Protein AF-A0A1C5L2D8-F1 (afdb_monomer_lite)

Foldseek 3Di:
DQQADACQVVLVVLVVLLVVLVVVPPPDDPVSVVVNVVSVVVSVVLVVCQVVVHRHDHAAAWAWDWDDDDPDDDTWTATPPPRDIDGDDPDQADPPPGHGHPDDDD

Secondary structure (DSSP, 8-state):
--SSEE-HHHHHHHHHHHHHHHHTTT---HHHHHHHHHHHHHHHHHHHHHHTT-SEE---EE-EEEEE-TTSS-EEEEETTT--EEE----SB-TTT--EE-SPP-

pLDDT: mean 83.62, std 10.65, range [46.41, 9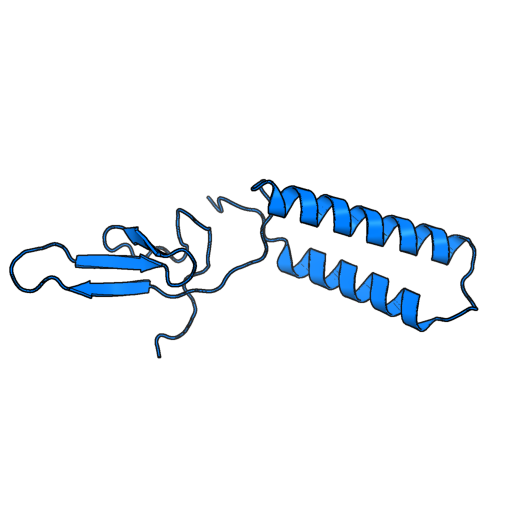4.88]

Structure (mmCIF, N/CA/C/O backbone):
data_AF-A0A1C5L2D8-F1
#
_entry.id   AF-A0A1C5L2D8-F1
#
loop_
_atom_site.group_PDB
_atom_site.id
_atom_site.type_symbol
_atom_site.label_atom_id
_atom_site.label_alt_id
_atom_site.label_comp_id
_atom_site.label_asym_id
_atom_site.label_entity_id
_atom_site.label_seq_id
_atom_site.pdbx_PDB_ins_code
_atom_site.Cartn_x
_atom_site.Cartn_y
_atom_site.Cartn_z
_atom_site.occupancy
_atom_site.B_iso_or_equiv
_atom_site.auth_seq_id
_atom_site.auth_comp_id
_atom_site.auth_asym_id
_atom_site.auth_atom_id
_atom_site.pdbx_PDB_model_num
ATOM 1 N N . MET A 1 1 ? -18.678 0.268 -0.509 1.00 46.41 1 MET A N 1
ATOM 2 C CA . MET A 1 1 ? -17.768 0.665 -1.601 1.00 46.41 1 MET A CA 1
ATOM 3 C C . MET A 1 1 ? -16.368 0.576 -1.019 1.00 46.41 1 MET A C 1
ATOM 5 O O . MET A 1 1 ? -16.155 1.197 0.015 1.00 46.41 1 MET A O 1
ATOM 9 N N . GLU A 1 2 ? -15.473 -0.253 -1.564 1.00 55.69 2 GLU A N 1
ATOM 10 C CA . GLU A 1 2 ? -14.057 -0.193 -1.167 1.00 55.69 2 GLU A CA 1
ATOM 11 C C . GLU A 1 2 ? -13.554 1.195 -1.576 1.00 55.69 2 GLU A C 1
ATOM 13 O O . GLU A 1 2 ? -13.517 1.517 -2.759 1.00 55.69 2 GLU A O 1
ATOM 18 N N . LYS A 1 3 ? -13.289 2.064 -0.595 1.00 69.50 3 LYS A N 1
ATOM 19 C CA . LYS A 1 3 ? -12.883 3.462 -0.825 1.00 69.50 3 LYS A CA 1
ATOM 20 C C . LYS A 1 3 ? -11.532 3.561 -1.551 1.00 69.50 3 LYS A C 1
ATOM 22 O O . LYS A 1 3 ? -11.217 4.610 -2.097 1.00 69.50 3 LYS A O 1
ATOM 27 N N . TYR A 1 4 ? -10.754 2.477 -1.551 1.00 78.75 4 TYR A N 1
ATOM 28 C CA . TYR A 1 4 ? -9.400 2.407 -2.088 1.00 78.75 4 TYR A CA 1
ATOM 29 C C . TYR A 1 4 ? -9.175 1.092 -2.842 1.00 78.75 4 TYR A C 1
ATOM 31 O O . TYR A 1 4 ? -9.763 0.065 -2.506 1.00 78.75 4 TYR A O 1
ATOM 39 N N . ILE A 1 5 ? -8.269 1.116 -3.818 1.00 85.94 5 ILE A N 1
ATOM 40 C CA . ILE A 1 5 ? -7.801 -0.046 -4.571 1.00 85.94 5 ILE A CA 1
ATOM 41 C C . ILE A 1 5 ? -6.595 -0.654 -3.845 1.00 85.94 5 ILE A C 1
ATOM 43 O O . ILE A 1 5 ? -5.564 -0.005 -3.651 1.00 85.94 5 ILE A O 1
ATOM 47 N N . ASN A 1 6 ? -6.705 -1.930 -3.473 1.00 86.88 6 ASN A N 1
ATOM 48 C CA . ASN A 1 6 ? -5.624 -2.687 -2.845 1.00 86.88 6 ASN A CA 1
ATOM 49 C C . ASN A 1 6 ? -4.446 -2.907 -3.816 1.00 86.88 6 ASN A C 1
ATOM 51 O O . ASN A 1 6 ? -4.541 -3.678 -4.773 1.00 86.88 6 ASN A O 1
ATOM 55 N N . ALA A 1 7 ? -3.305 -2.287 -3.513 1.00 90.69 7 ALA A N 1
ATOM 56 C CA . ALA A 1 7 ? -2.068 -2.387 -4.283 1.00 90.69 7 ALA A CA 1
ATOM 57 C C . ALA A 1 7 ? -1.027 -3.362 -3.692 1.00 90.69 7 ALA A C 1
ATOM 59 O O . ALA A 1 7 ? 0.022 -3.564 -4.306 1.00 90.69 7 ALA A O 1
ATOM 60 N N . THR A 1 8 ? -1.278 -3.998 -2.538 1.00 88.75 8 THR A N 1
ATOM 61 C CA . THR A 1 8 ? -0.280 -4.825 -1.822 1.00 88.75 8 THR A CA 1
ATOM 62 C C . THR A 1 8 ? 0.313 -5.912 -2.710 1.00 88.75 8 THR A C 1
ATOM 64 O O . THR A 1 8 ? 1.534 -6.043 -2.818 1.00 88.75 8 THR A O 1
ATOM 67 N N . ARG A 1 9 ? -0.545 -6.681 -3.391 1.00 89.75 9 ARG A N 1
ATOM 68 C CA . ARG A 1 9 ? -0.089 -7.784 -4.246 1.00 89.75 9 ARG A CA 1
ATOM 69 C C . ARG A 1 9 ? 0.687 -7.278 -5.462 1.00 89.75 9 ARG A C 1
ATOM 71 O O . ARG A 1 9 ? 1.687 -7.888 -5.828 1.00 89.75 9 ARG A O 1
ATOM 78 N N . LEU A 1 10 ? 0.244 -6.180 -6.074 1.00 91.38 10 LEU A N 1
ATOM 79 C CA . LEU A 1 10 ? 0.907 -5.592 -7.239 1.00 91.38 10 LEU A CA 1
ATOM 80 C C . LEU A 1 10 ? 2.318 -5.107 -6.885 1.00 91.38 10 LEU A C 1
ATOM 82 O O . LEU A 1 10 ? 3.271 -5.439 -7.587 1.00 91.38 10 LEU A O 1
ATOM 86 N N . ILE A 1 11 ? 2.460 -4.399 -5.764 1.00 92.25 11 ILE A N 1
ATOM 87 C CA . ILE A 1 11 ? 3.756 -3.934 -5.255 1.00 92.25 11 ILE A CA 1
ATOM 88 C C . ILE A 1 11 ? 4.686 -5.122 -4.994 1.00 92.25 11 ILE A C 1
ATOM 90 O O . ILE A 1 11 ? 5.815 -5.122 -5.474 1.00 92.25 11 ILE A O 1
ATOM 94 N N . GLY A 1 12 ? 4.199 -6.180 -4.333 1.00 91.50 12 GLY A N 1
ATOM 95 C CA . GLY A 1 12 ? 5.000 -7.385 -4.092 1.00 91.50 12 GLY A CA 1
ATOM 96 C C . GLY A 1 12 ? 5.452 -8.094 -5.378 1.00 91.50 12 GLY A C 1
ATOM 97 O O . GLY A 1 12 ? 6.569 -8.617 -5.446 1.00 91.50 12 GLY A O 1
ATOM 98 N N . VAL A 1 13 ? 4.621 -8.088 -6.427 1.00 93.06 13 VAL A N 1
ATOM 99 C CA . VAL A 1 13 ? 4.995 -8.607 -7.755 1.00 93.06 13 VAL A CA 1
ATOM 100 C C . VAL A 1 13 ? 6.091 -7.751 -8.395 1.00 93.06 13 VAL A C 1
ATOM 102 O O . VAL A 1 13 ? 7.050 -8.319 -8.924 1.00 93.06 13 VAL A O 1
ATOM 105 N N . LEU A 1 14 ? 5.983 -6.420 -8.319 1.00 92.81 14 LEU A N 1
ATOM 106 C CA . LEU A 1 14 ? 7.000 -5.491 -8.824 1.00 92.81 14 LEU A CA 1
ATOM 107 C C . LEU A 1 14 ? 8.331 -5.661 -8.080 1.00 92.81 14 LEU A C 1
ATOM 109 O O . LEU A 1 14 ? 9.367 -5.815 -8.723 1.00 92.81 14 LEU A O 1
ATOM 113 N N . ASP A 1 15 ? 8.304 -5.739 -6.748 1.00 92.25 15 ASP A N 1
ATOM 114 C CA . ASP A 1 15 ? 9.492 -5.981 -5.919 1.00 92.25 15 ASP A CA 1
ATOM 115 C C . ASP A 1 15 ? 10.183 -7.293 -6.286 1.00 92.25 15 ASP A C 1
ATOM 117 O O . ASP A 1 15 ? 11.396 -7.338 -6.502 1.00 92.25 15 ASP A O 1
ATOM 121 N N . SER A 1 16 ? 9.397 -8.359 -6.438 1.00 91.00 16 SER A N 1
ATOM 122 C CA . SER A 1 16 ? 9.911 -9.666 -6.844 1.00 91.00 16 SER A CA 1
ATOM 123 C C . SER A 1 16 ? 10.521 -9.631 -8.248 1.00 91.00 16 SER A C 1
ATOM 125 O O . SER A 1 16 ? 11.533 -10.285 -8.499 1.00 91.00 16 SER A O 1
ATOM 127 N N . ALA A 1 17 ? 9.915 -8.893 -9.182 1.00 88.06 17 ALA A N 1
ATOM 128 C CA . ALA A 1 17 ? 10.435 -8.744 -10.537 1.00 88.06 17 ALA A CA 1
ATOM 129 C C . ALA A 1 17 ? 11.769 -7.989 -10.555 1.00 88.06 17 ALA A C 1
ATOM 131 O O . ALA A 1 17 ? 12.725 -8.478 -11.155 1.00 88.06 17 ALA A O 1
ATOM 132 N N . ILE A 1 18 ? 11.860 -6.867 -9.839 1.00 88.44 18 ILE A N 1
ATOM 133 C CA . ILE A 1 18 ? 13.084 -6.064 -9.723 1.00 88.44 18 ILE A CA 1
ATOM 134 C C . ILE A 1 18 ? 14.203 -6.884 -9.061 1.00 88.44 18 ILE A C 1
ATOM 136 O O . ILE A 1 18 ? 15.323 -6.941 -9.573 1.00 88.44 18 ILE A O 1
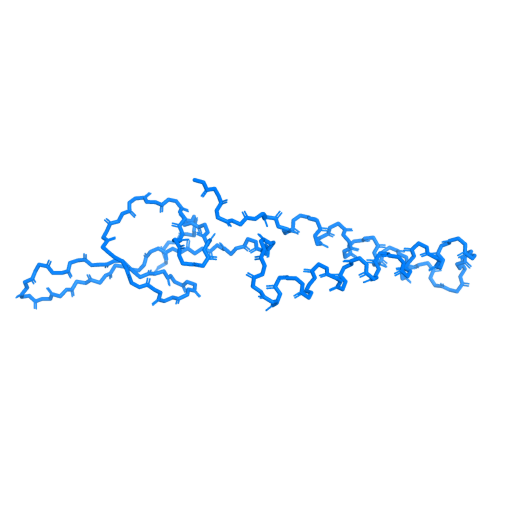ATOM 140 N N . ALA A 1 19 ? 13.903 -7.598 -7.969 1.00 87.31 19 ALA A N 1
ATOM 141 C CA . ALA A 1 19 ? 14.879 -8.433 -7.268 1.00 87.31 19 ALA A CA 1
ATOM 142 C C . ALA A 1 19 ? 15.447 -9.555 -8.157 1.00 87.31 19 ALA A C 1
ATOM 144 O O . ALA A 1 19 ? 16.659 -9.784 -8.168 1.00 87.31 19 ALA A O 1
ATOM 145 N N . ARG A 1 20 ? 14.598 -10.223 -8.955 1.00 82.00 20 ARG A N 1
ATOM 146 C CA . ARG A 1 20 ? 15.048 -11.238 -9.927 1.00 82.00 20 ARG A CA 1
ATOM 147 C C . ARG A 1 20 ? 16.013 -10.654 -10.953 1.00 82.00 20 ARG A C 1
ATOM 149 O O . ARG A 1 20 ? 17.003 -11.300 -11.293 1.00 82.00 20 ARG A O 1
ATOM 156 N N . THR A 1 21 ? 15.750 -9.440 -11.428 1.00 75.56 21 THR A N 1
ATOM 157 C CA . THR A 1 21 ? 16.627 -8.774 -12.392 1.00 75.56 21 THR A CA 1
ATOM 158 C C . THR A 1 21 ? 17.954 -8.368 -11.753 1.00 75.56 21 THR A C 1
ATOM 160 O O . THR A 1 21 ? 19.001 -8.532 -12.378 1.00 75.56 21 THR A O 1
ATOM 163 N N . MET A 1 22 ? 17.963 -7.919 -10.491 1.00 71.31 22 MET A N 1
ATOM 164 C CA . MET A 1 22 ? 19.207 -7.640 -9.755 1.00 71.31 22 MET A CA 1
ATOM 165 C C . MET A 1 22 ? 20.078 -8.890 -9.554 1.00 71.31 22 MET A C 1
ATOM 167 O O . MET A 1 22 ? 21.300 -8.807 -9.671 1.00 71.31 22 MET A O 1
ATOM 171 N N . ALA A 1 23 ? 19.471 -10.062 -9.339 1.00 73.12 23 ALA A N 1
ATOM 172 C CA . ALA A 1 23 ? 20.198 -11.319 -9.144 1.00 73.12 23 ALA A CA 1
ATOM 173 C C . ALA A 1 23 ? 20.988 -11.801 -10.383 1.00 73.12 23 ALA A C 1
ATOM 175 O O . ALA A 1 23 ? 21.908 -12.604 -10.241 1.00 73.12 23 ALA A O 1
ATOM 176 N N . ARG A 1 24 ? 20.678 -11.311 -11.596 1.00 65.75 24 ARG A N 1
ATOM 177 C CA . ARG A 1 24 ? 21.381 -11.688 -12.843 1.00 65.75 24 ARG A CA 1
ATOM 178 C C . ARG A 1 24 ? 22.783 -11.073 -13.006 1.00 65.75 24 ARG A C 1
ATOM 180 O O . ARG A 1 24 ? 23.508 -11.469 -13.918 1.00 65.75 24 ARG A O 1
ATOM 187 N N . GLY A 1 25 ? 23.196 -10.144 -12.139 1.00 67.19 25 GLY A N 1
ATOM 188 C CA . GLY A 1 25 ? 24.535 -9.538 -12.188 1.00 67.19 25 GLY A CA 1
ATOM 189 C C . GLY A 1 25 ? 24.835 -8.817 -13.515 1.00 67.19 25 GLY A C 1
ATOM 190 O O . GLY A 1 25 ? 23.942 -8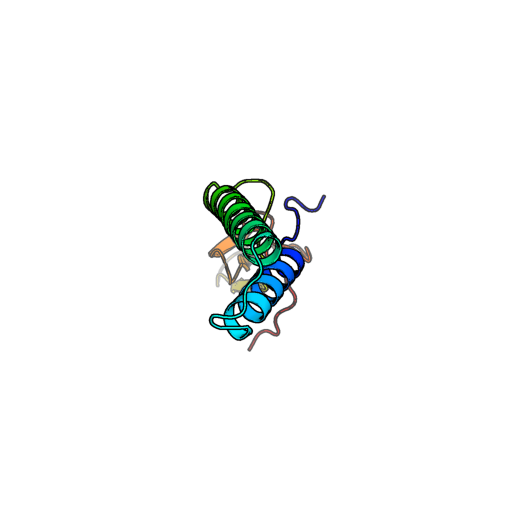.223 -14.115 1.00 67.19 25 GLY A O 1
ATOM 191 N N . ASN A 1 26 ? 26.089 -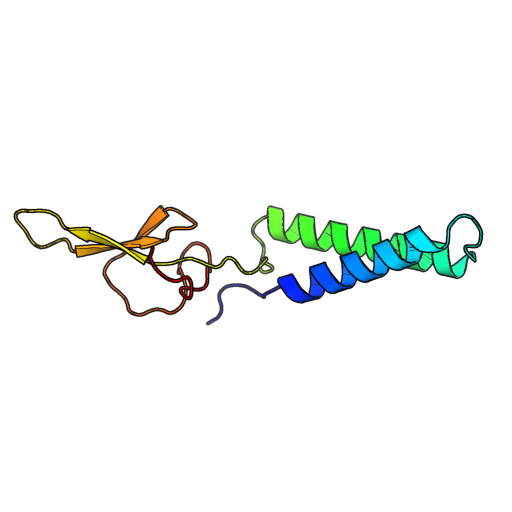8.870 -13.985 1.00 67.44 26 ASN A N 1
ATOM 192 C CA . ASN A 1 26 ? 26.562 -8.154 -15.189 1.00 67.44 26 ASN A CA 1
ATOM 193 C C . ASN A 1 26 ? 26.122 -8.778 -16.532 1.00 67.44 26 ASN A C 1
ATOM 195 O O . ASN A 1 26 ? 26.432 -8.225 -17.584 1.00 67.44 26 ASN A O 1
ATOM 199 N N . ALA A 1 27 ? 25.417 -9.912 -16.528 1.00 66.94 27 ALA A N 1
ATOM 200 C CA . ALA A 1 27 ? 24.988 -10.618 -17.740 1.00 66.94 27 ALA A CA 1
ATOM 201 C C . ALA A 1 27 ? 23.580 -10.194 -18.211 1.00 66.94 27 ALA A C 1
ATOM 203 O O . ALA A 1 27 ? 22.783 -11.035 -18.626 1.00 66.94 27 ALA A O 1
ATOM 204 N N . LYS A 1 28 ? 23.243 -8.902 -18.107 1.00 74.62 28 LYS A N 1
ATOM 205 C CA . LYS A 1 28 ? 21.946 -8.375 -18.562 1.00 74.62 28 LYS A CA 1
ATOM 206 C C . LYS A 1 28 ? 21.998 -8.071 -20.057 1.00 74.62 28 LYS A C 1
ATOM 208 O O . LYS A 1 28 ? 22.908 -7.384 -20.520 1.00 74.62 28 LYS A O 1
ATOM 213 N N . SER A 1 29 ? 21.013 -8.556 -20.807 1.00 83.06 29 SER A N 1
ATOM 214 C CA . SER A 1 29 ? 20.787 -8.066 -22.166 1.00 83.06 29 SER A CA 1
ATOM 215 C C . SER A 1 29 ? 20.291 -6.614 -22.133 1.00 83.06 29 SER A C 1
ATOM 217 O O . SER A 1 29 ? 19.848 -6.117 -21.095 1.00 83.06 29 SER A O 1
ATOM 219 N N . ILE A 1 30 ? 20.343 -5.925 -23.278 1.00 84.56 30 ILE A N 1
ATOM 220 C CA . ILE A 1 30 ? 19.731 -4.595 -23.406 1.00 84.56 30 ILE A CA 1
ATOM 221 C C . ILE A 1 30 ? 18.245 -4.686 -23.039 1.00 84.56 30 ILE A C 1
ATOM 223 O O . ILE A 1 30 ? 17.787 -3.909 -22.213 1.00 84.56 30 ILE A O 1
ATOM 227 N N . ASP A 1 31 ? 17.520 -5.671 -23.566 1.00 84.62 31 ASP A N 1
ATOM 228 C CA . ASP A 1 31 ? 16.101 -5.890 -23.259 1.00 84.62 31 ASP A CA 1
ATOM 229 C C . ASP A 1 31 ? 15.842 -6.026 -21.745 1.00 84.62 31 ASP A C 1
ATOM 231 O O . ASP A 1 31 ? 14.999 -5.320 -21.192 1.00 84.62 31 ASP A O 1
ATOM 235 N N . ASP A 1 32 ? 16.666 -6.812 -21.039 1.00 83.25 32 ASP A N 1
ATOM 236 C CA . ASP A 1 32 ? 16.572 -6.954 -19.579 1.00 83.25 32 ASP A CA 1
ATOM 237 C C . ASP A 1 32 ? 16.730 -5.610 -18.850 1.00 83.25 32 ASP A C 1
ATOM 239 O O . ASP A 1 32 ? 16.037 -5.358 -17.864 1.00 83.25 32 ASP A O 1
ATOM 243 N N . MET A 1 33 ? 17.633 -4.737 -19.315 1.00 84.50 33 MET A N 1
ATOM 244 C CA . MET A 1 33 ? 17.816 -3.405 -18.729 1.00 84.50 33 MET A CA 1
ATOM 245 C C . MET A 1 33 ? 16.591 -2.511 -18.937 1.00 84.50 33 MET A C 1
ATOM 247 O O . MET A 1 33 ? 16.195 -1.794 -18.017 1.00 84.50 33 MET A O 1
ATOM 251 N N . TRP A 1 34 ? 15.987 -2.541 -20.127 1.00 87.00 34 TRP A N 1
ATOM 252 C CA . TRP A 1 34 ? 14.780 -1.764 -20.419 1.00 87.00 34 TRP A CA 1
ATOM 253 C C . TRP A 1 34 ? 13.599 -2.238 -19.571 1.00 87.00 34 TRP A C 1
ATOM 255 O O . TRP A 1 34 ? 12.901 -1.410 -18.983 1.00 87.00 34 TRP A O 1
ATOM 265 N N . CYS A 1 35 ? 13.416 -3.554 -19.438 1.00 88.00 35 CYS A N 1
ATOM 266 C CA . CYS A 1 35 ? 12.407 -4.117 -18.547 1.00 88.00 35 CYS A CA 1
ATOM 267 C C . CYS A 1 35 ? 12.642 -3.716 -17.083 1.00 88.00 35 CYS A C 1
ATOM 269 O O . CYS A 1 35 ? 11.691 -3.332 -16.406 1.00 88.00 35 CYS A O 1
ATOM 271 N N . ASP A 1 36 ? 13.887 -3.754 -16.596 1.00 87.44 36 ASP A N 1
ATOM 272 C CA . ASP A 1 36 ? 14.243 -3.332 -15.232 1.00 87.44 36 ASP A CA 1
ATOM 273 C C . ASP A 1 36 ? 13.856 -1.868 -14.977 1.00 87.44 36 ASP A C 1
ATOM 275 O O . ASP A 1 36 ? 13.127 -1.566 -14.032 1.00 87.44 36 ASP A O 1
ATOM 279 N N . MET A 1 37 ? 14.264 -0.960 -15.873 1.00 89.69 37 MET A N 1
ATOM 280 C CA . MET A 1 37 ? 13.923 0.463 -15.776 1.00 89.69 37 MET A CA 1
ATOM 281 C C . MET A 1 37 ? 12.410 0.697 -15.812 1.00 89.69 37 MET A C 1
ATOM 283 O O . MET A 1 37 ? 11.900 1.496 -15.027 1.00 89.69 37 MET A O 1
ATOM 287 N N . ALA A 1 38 ? 11.681 -0.002 -16.687 1.00 91.94 38 ALA A N 1
ATOM 288 C CA . ALA A 1 38 ? 10.230 0.126 -16.785 1.00 91.94 38 ALA A CA 1
ATOM 289 C C . ALA A 1 38 ? 9.527 -0.327 -15.495 1.00 91.94 38 ALA A C 1
ATOM 291 O O . ALA A 1 38 ? 8.629 0.362 -15.009 1.00 91.94 38 ALA A O 1
ATOM 292 N N . MET A 1 39 ? 9.960 -1.444 -14.903 1.00 92.12 39 MET A N 1
ATOM 293 C CA . MET A 1 39 ? 9.403 -1.956 -13.644 1.00 92.12 39 MET A CA 1
ATOM 294 C C . MET A 1 39 ? 9.708 -1.019 -12.472 1.00 92.12 39 MET A C 1
ATOM 296 O O . MET A 1 39 ? 8.812 -0.711 -11.687 1.00 92.12 39 MET A O 1
ATOM 300 N N . GLN A 1 40 ? 10.942 -0.512 -12.382 1.00 92.50 40 GLN A N 1
ATOM 301 C CA . GLN A 1 40 ? 11.330 0.469 -11.365 1.00 92.50 40 GLN A CA 1
ATOM 302 C C . GLN A 1 40 ? 10.536 1.771 -11.504 1.00 92.50 40 GLN A C 1
ATOM 304 O O . GLN A 1 40 ? 10.045 2.303 -10.509 1.00 92.50 40 GLN A O 1
ATOM 309 N N . TYR A 1 41 ? 10.355 2.267 -12.732 1.00 94.81 41 TYR A N 1
ATOM 310 C CA . TYR A 1 41 ? 9.582 3.482 -12.967 1.00 94.81 41 TYR A CA 1
ATOM 311 C C . TYR A 1 41 ? 8.098 3.299 -12.643 1.00 94.81 41 TYR A C 1
ATOM 313 O O . TYR A 1 41 ? 7.502 4.153 -11.993 1.00 94.81 41 TYR A O 1
ATOM 321 N N . THR A 1 42 ? 7.526 2.154 -13.021 1.00 94.12 42 THR A N 1
ATOM 322 C CA . THR A 1 42 ? 6.140 1.796 -12.691 1.00 94.12 42 THR A CA 1
ATOM 323 C C . THR A 1 42 ? 5.935 1.731 -11.180 1.00 94.12 42 THR A C 1
ATOM 325 O O . THR A 1 42 ? 4.976 2.305 -10.667 1.00 94.12 42 THR A O 1
ATOM 328 N N . LYS A 1 43 ? 6.855 1.082 -10.450 1.00 94.19 43 LYS A N 1
ATOM 329 C CA . LYS A 1 43 ? 6.813 1.039 -8.984 1.00 94.19 43 LYS A CA 1
ATOM 330 C C . LYS A 1 43 ? 6.853 2.448 -8.390 1.00 94.19 43 LYS A C 1
ATOM 332 O O . LYS A 1 43 ? 6.041 2.748 -7.522 1.00 94.19 43 LYS A O 1
ATOM 337 N N . ARG A 1 44 ? 7.747 3.310 -8.885 1.00 94.88 44 ARG A N 1
ATOM 338 C CA . ARG A 1 44 ? 7.865 4.697 -8.419 1.00 94.88 44 ARG A CA 1
ATOM 339 C C . ARG A 1 44 ? 6.555 5.472 -8.578 1.00 94.88 44 ARG A C 1
ATOM 341 O O . ARG A 1 44 ? 6.100 6.043 -7.598 1.00 94.88 44 ARG A O 1
ATOM 348 N N . ILE A 1 45 ? 5.935 5.444 -9.761 1.00 94.75 45 ILE A N 1
ATOM 349 C CA . ILE A 1 45 ? 4.651 6.131 -10.003 1.00 94.75 45 ILE A CA 1
ATOM 350 C C . ILE A 1 45 ? 3.582 5.630 -9.027 1.00 94.75 45 ILE A C 1
ATOM 352 O O . ILE A 1 45 ? 2.875 6.424 -8.416 1.00 94.75 45 ILE A O 1
ATOM 356 N N . LEU A 1 46 ? 3.482 4.311 -8.840 1.00 93.12 46 LEU A N 1
ATOM 357 C CA . LEU A 1 46 ? 2.505 3.734 -7.920 1.00 93.12 46 LEU A CA 1
ATOM 358 C C . LEU A 1 46 ? 2.736 4.193 -6.469 1.00 93.12 46 LEU A C 1
ATOM 360 O O . LEU A 1 46 ? 1.782 4.494 -5.759 1.00 93.12 46 LEU A O 1
ATOM 364 N N . GLU A 1 47 ? 3.989 4.252 -6.016 1.00 92.38 47 GLU A N 1
ATOM 365 C CA . GLU A 1 47 ? 4.326 4.720 -4.666 1.00 92.38 47 GLU A CA 1
ATOM 366 C C . GLU A 1 47 ? 4.101 6.228 -4.483 1.00 92.38 47 GLU A C 1
ATOM 368 O O . GLU A 1 47 ? 3.679 6.647 -3.402 1.00 92.38 47 GLU A O 1
ATOM 373 N N . GLU A 1 48 ? 4.325 7.029 -5.526 1.00 93.75 48 GLU A N 1
ATOM 374 C CA . GLU A 1 48 ? 4.009 8.461 -5.555 1.00 93.75 48 GLU A CA 1
ATOM 375 C C . GLU A 1 48 ? 2.494 8.694 -5.439 1.00 93.75 48 GLU A C 1
ATOM 377 O O . GLU A 1 48 ? 2.070 9.465 -4.580 1.00 93.75 48 GLU A O 1
ATOM 382 N N . GLU A 1 49 ? 1.674 7.961 -6.199 1.00 91.88 49 GLU A N 1
ATOM 383 C CA . GLU A 1 49 ? 0.204 8.025 -6.120 1.00 91.88 49 GLU A CA 1
ATOM 384 C C . GLU A 1 49 ? -0.328 7.626 -4.734 1.00 91.88 49 GLU A C 1
ATOM 386 O O . GLU A 1 49 ? -1.199 8.297 -4.173 1.00 91.88 49 GLU A O 1
ATOM 391 N N . ILE A 1 50 ? 0.230 6.564 -4.137 1.00 89.75 50 ILE A N 1
ATOM 392 C CA . ILE A 1 50 ? -0.113 6.147 -2.767 1.00 89.75 50 ILE A CA 1
ATOM 393 C C . ILE A 1 50 ? 0.235 7.259 -1.768 1.00 89.75 50 ILE A C 1
ATOM 395 O O . ILE A 1 50 ? -0.560 7.572 -0.881 1.00 89.75 50 ILE A O 1
ATOM 399 N N . SER A 1 51 ? 1.415 7.867 -1.910 1.00 88.06 51 SER A N 1
ATOM 400 C CA . SER A 1 51 ? 1.904 8.912 -1.000 1.00 88.06 51 SER A CA 1
ATOM 401 C C . SER A 1 51 ? 1.130 10.224 -1.140 1.00 88.06 51 SER A C 1
ATOM 403 O O . SER A 1 51 ? 0.944 10.934 -0.155 1.00 88.06 51 SER A O 1
ATOM 405 N N . ALA A 1 52 ? 0.631 10.525 -2.341 1.00 88.81 52 ALA A N 1
ATOM 406 C CA . ALA A 1 52 ? -0.249 11.660 -2.608 1.00 88.81 52 ALA A CA 1
ATOM 407 C C . ALA A 1 52 ? -1.675 11.465 -2.055 1.00 88.81 52 ALA A C 1
ATOM 409 O O . ALA A 1 52 ? -2.499 12.375 -2.138 1.00 88.81 52 ALA A O 1
ATOM 410 N N . GLY A 1 53 ? -1.976 10.295 -1.478 1.00 84.12 53 GLY A N 1
ATOM 411 C CA . GLY A 1 53 ? -3.296 9.979 -0.945 1.00 84.12 53 GLY A CA 1
ATOM 412 C C . GLY A 1 53 ? -4.324 9.646 -2.026 1.00 84.12 53 GLY A C 1
ATOM 413 O O . GLY A 1 53 ? -5.519 9.798 -1.768 1.00 84.12 53 GLY A O 1
ATOM 414 N N . GLY A 1 54 ? -3.870 9.201 -3.203 1.00 84.56 54 GLY A N 1
ATOM 415 C CA . GLY A 1 54 ? -4.722 8.763 -4.305 1.00 84.56 54 GLY A CA 1
ATOM 416 C C . GLY A 1 54 ? -5.530 7.496 -3.996 1.00 84.56 54 GLY A C 1
ATOM 417 O O . GLY A 1 54 ? -5.660 7.046 -2.853 1.00 84.56 54 GLY A O 1
ATOM 418 N N . GLU A 1 55 ? -6.097 6.900 -5.044 1.00 87.81 55 GLU A N 1
ATOM 419 C CA . GLU A 1 55 ? -7.023 5.767 -4.915 1.00 87.81 55 GLU A CA 1
ATOM 420 C C . GLU A 1 55 ? -6.328 4.451 -4.539 1.00 87.81 55 GLU A C 1
ATOM 422 O O . GLU A 1 55 ? -6.964 3.556 -3.985 1.00 87.81 55 GLU A O 1
ATOM 427 N N . PHE A 1 56 ? -5.027 4.313 -4.804 1.00 87.69 56 PHE A N 1
ATOM 428 C CA . PHE A 1 56 ? -4.261 3.111 -4.478 1.00 87.69 56 PHE A CA 1
ATOM 429 C C . PHE A 1 56 ? -3.733 3.160 -3.049 1.00 87.69 56 PHE A C 1
ATOM 431 O O . PHE A 1 56 ? -3.177 4.171 -2.622 1.00 87.69 56 PHE A O 1
ATOM 438 N N . ARG A 1 57 ? -3.830 2.042 -2.318 1.00 85.31 57 ARG A N 1
ATOM 439 C CA . ARG A 1 57 ? -3.201 1.880 -0.997 1.00 85.31 57 ARG A CA 1
ATOM 440 C C . ARG A 1 57 ? -2.682 0.465 -0.785 1.00 85.31 57 ARG A C 1
ATOM 442 O O . ARG A 1 57 ? -3.237 -0.508 -1.296 1.00 85.31 57 ARG A O 1
ATOM 449 N N . ARG A 1 58 ? -1.616 0.338 0.010 1.00 87.38 58 ARG A N 1
ATOM 450 C CA . ARG A 1 58 ? -1.276 -0.948 0.636 1.00 87.38 58 ARG A CA 1
ATOM 451 C C . ARG A 1 58 ? -2.377 -1.287 1.644 1.00 87.38 58 ARG A C 1
ATOM 453 O O . ARG A 1 58 ? -2.861 -0.395 2.336 1.00 87.38 58 ARG A O 1
ATOM 460 N N . VAL A 1 59 ? -2.762 -2.558 1.718 1.00 87.75 59 VAL A N 1
ATOM 461 C CA . VAL A 1 59 ? -3.629 -3.064 2.790 1.00 87.75 59 VAL A CA 1
ATOM 462 C C . VAL A 1 59 ? -2.945 -2.805 4.117 1.00 87.75 59 VAL A C 1
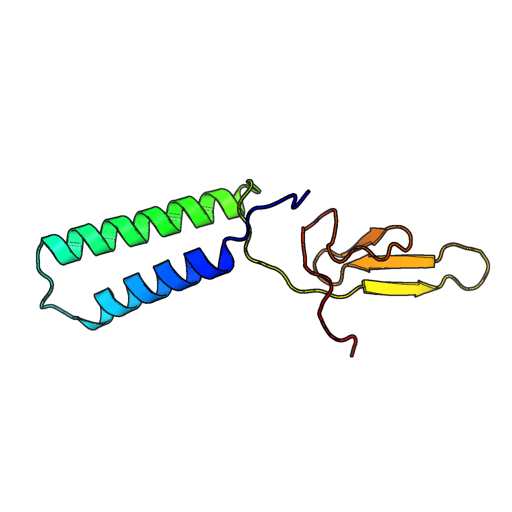ATOM 464 O O . VAL A 1 59 ? -1.791 -3.186 4.312 1.00 87.75 59 VAL A O 1
ATOM 467 N N . VAL A 1 60 ? -3.687 -2.163 5.004 1.00 87.62 60 VAL A N 1
ATOM 468 C CA . VAL A 1 60 ? -3.345 -2.013 6.410 1.00 87.62 60 VAL A CA 1
ATOM 469 C C . VAL A 1 60 ? -4.312 -2.907 7.167 1.00 87.62 60 VAL A C 1
ATOM 471 O O . VAL A 1 60 ? -5.515 -2.823 6.933 1.00 87.62 60 VAL A O 1
ATOM 474 N N . HIS A 1 61 ? -3.788 -3.781 8.013 1.00 90.25 61 HIS A N 1
ATOM 475 C CA . HIS A 1 61 ? -4.584 -4.583 8.935 1.00 90.25 61 HIS A CA 1
ATOM 476 C C . HIS A 1 61 ? -4.632 -3.842 10.276 1.00 90.25 61 HIS A C 1
ATOM 478 O O . HIS A 1 61 ? -3.694 -3.117 10.611 1.00 90.25 61 HIS A O 1
ATOM 484 N N . ALA A 1 62 ? -5.765 -3.913 10.963 1.00 91.62 62 ALA A N 1
ATOM 485 C CA . ALA A 1 62 ? -6.030 -3.205 12.207 1.00 91.62 62 ALA A CA 1
ATOM 486 C C . ALA A 1 62 ? -7.077 -3.959 13.040 1.00 91.62 62 ALA A C 1
ATOM 488 O O . ALA A 1 62 ? -7.670 -4.944 12.594 1.00 91.62 62 ALA A O 1
ATOM 489 N N . HIS A 1 63 ? -7.348 -3.444 14.233 1.00 91.69 63 HIS A N 1
ATOM 490 C CA . HIS A 1 63 ? -8.470 -3.838 15.074 1.00 91.69 63 HIS A CA 1
ATOM 491 C C . HIS A 1 63 ? -9.128 -2.594 15.684 1.00 91.69 63 HIS A C 1
ATOM 493 O O . HIS A 1 63 ? -8.561 -1.494 15.682 1.00 91.69 63 HIS A O 1
ATOM 499 N N . TRP A 1 64 ? -10.347 -2.770 16.189 1.00 91.12 64 TRP A N 1
ATOM 500 C CA . TRP A 1 64 ? -11.058 -1.739 16.935 1.00 91.12 64 TRP A CA 1
ATOM 501 C C . TRP A 1 64 ? -10.608 -1.752 18.398 1.00 91.12 64 TRP A C 1
ATOM 503 O O . TRP A 1 64 ? -10.637 -2.795 19.047 1.00 91.12 64 TRP A O 1
ATOM 513 N N . ILE A 1 65 ? -10.200 -0.593 18.909 1.00 90.25 65 ILE A N 1
ATOM 514 C CA . ILE A 1 65 ? -9.927 -0.356 20.327 1.00 90.25 65 ILE A CA 1
ATOM 515 C C . ILE A 1 65 ? -11.215 0.189 20.943 1.00 90.25 65 ILE A C 1
ATOM 517 O O . ILE A 1 65 ? -11.736 1.210 20.494 1.00 90.25 65 ILE A O 1
ATOM 521 N N . GLU A 1 66 ? -11.760 -0.507 21.936 1.00 87.88 66 GLU A N 1
ATOM 522 C CA . GLU A 1 66 ? -12.989 -0.097 22.618 1.00 87.88 66 GLU A CA 1
ATOM 523 C C . GLU A 1 66 ? -12.673 0.890 23.745 1.00 87.88 66 GLU A C 1
ATOM 525 O O . GLU A 1 66 ? -11.831 0.620 24.604 1.00 87.88 66 GLU A O 1
ATOM 530 N N . HIS A 1 67 ? -13.370 2.027 23.759 1.00 85.38 67 HIS A N 1
ATOM 531 C CA . HIS A 1 67 ? -13.266 3.019 24.824 1.00 85.38 67 HIS A CA 1
ATOM 532 C C . HIS A 1 67 ? -14.584 3.101 25.596 1.00 85.38 67 HIS A C 1
ATOM 534 O O . HIS A 1 67 ? -15.653 3.294 25.011 1.00 85.38 67 HIS A O 1
ATOM 540 N N . PHE A 1 68 ? -14.488 2.982 26.921 1.00 79.31 68 PHE A N 1
ATOM 541 C CA . PHE A 1 68 ? -15.607 3.107 27.851 1.00 79.31 68 PHE A CA 1
ATOM 542 C C . PHE A 1 68 ? -15.428 4.379 28.683 1.00 79.31 68 PHE A C 1
ATOM 544 O O . PHE A 1 68 ? -14.437 4.504 29.402 1.00 79.31 68 PHE A O 1
ATOM 551 N N . GLU A 1 69 ? -16.379 5.312 28.613 1.00 68.81 69 GLU A N 1
ATOM 552 C CA . GLU A 1 69 ? -16.467 6.388 29.603 1.00 68.81 69 GLU A CA 1
ATOM 553 C C . GLU A 1 69 ? -17.316 5.926 30.796 1.00 68.81 69 GLU A C 1
ATOM 555 O O . GLU A 1 69 ? -18.526 5.697 30.685 1.00 68.81 69 GLU A O 1
ATOM 560 N N . ASP A 1 70 ? -16.671 5.791 31.957 1.00 57.94 70 ASP A N 1
ATOM 561 C CA . ASP A 1 70 ? -17.354 5.658 33.241 1.00 57.94 70 ASP A CA 1
ATOM 562 C C . ASP A 1 70 ? -18.215 6.920 33.452 1.00 57.94 70 ASP A C 1
ATOM 564 O O . ASP A 1 70 ? -17.671 8.014 33.567 1.00 57.94 70 ASP A O 1
ATOM 568 N N . PHE A 1 71 ? -19.543 6.765 33.543 1.00 55.00 71 PHE A N 1
ATOM 569 C CA . PHE A 1 71 ? -20.559 7.810 33.812 1.00 55.00 71 PHE A CA 1
ATOM 570 C C . PHE A 1 71 ? -21.279 8.508 32.635 1.00 55.00 71 PHE A C 1
ATOM 572 O O . PHE A 1 71 ? -21.825 9.593 32.836 1.00 55.00 71 PHE A O 1
ATOM 579 N N . GLY A 1 72 ? -21.460 7.859 31.478 1.00 54.69 72 GLY A N 1
ATOM 580 C CA . GLY A 1 72 ? -22.622 8.179 30.624 1.00 54.69 72 GLY A CA 1
ATOM 581 C C . GLY A 1 72 ? -22.410 8.129 29.113 1.00 54.69 72 GLY A C 1
ATOM 582 O O . GLY A 1 72 ? -22.111 9.136 28.489 1.00 54.69 72 GLY A O 1
ATOM 583 N N . GLU A 1 73 ? -22.717 6.964 28.542 1.00 54.66 73 GLU A N 1
ATOM 584 C CA . GLU A 1 73 ? -23.245 6.750 27.180 1.00 54.66 73 GLU A CA 1
ATOM 585 C C . GLU A 1 73 ? -22.407 7.122 25.939 1.00 54.66 73 GLU A C 1
ATOM 587 O O . GLU A 1 73 ? -22.950 7.076 24.835 1.00 54.66 73 GLU A O 1
ATOM 592 N N . SER A 1 74 ? -21.098 7.368 26.019 1.00 56.81 74 SER A N 1
ATOM 593 C CA . SER A 1 74 ? -20.257 7.321 24.807 1.00 56.81 74 SER A CA 1
ATOM 594 C C . SER A 1 74 ? -19.380 6.074 24.784 1.00 56.81 74 SER A C 1
ATOM 596 O O . SER A 1 74 ? -18.250 6.080 25.264 1.00 56.81 74 SER A O 1
ATOM 598 N N . PHE A 1 75 ? -19.908 4.996 24.196 1.00 78.56 75 PHE A N 1
ATOM 599 C CA . PHE A 1 75 ? -19.078 3.902 23.693 1.00 78.56 75 PHE A CA 1
ATOM 600 C C . PHE A 1 75 ? -18.676 4.258 22.264 1.00 78.56 75 PHE A C 1
ATOM 602 O O . PHE A 1 75 ? -19.518 4.348 21.363 1.00 78.56 75 PHE A O 1
ATOM 609 N N . PHE A 1 76 ? -17.380 4.434 22.049 1.00 85.62 76 PHE A N 1
ATOM 610 C CA . PHE A 1 76 ? -16.815 4.591 20.718 1.00 85.62 76 PHE A CA 1
ATOM 611 C C . PHE A 1 76 ? -15.687 3.588 20.508 1.00 85.62 76 PHE A C 1
ATOM 613 O O . PHE A 1 76 ? -15.087 3.076 21.454 1.00 85.62 76 PHE A O 1
ATOM 620 N N . VAL A 1 77 ? -15.431 3.297 19.239 1.00 88.62 77 VAL A N 1
ATOM 621 C CA . VAL A 1 77 ? -14.302 2.479 18.816 1.00 88.62 77 VAL A CA 1
ATOM 622 C C . VAL A 1 77 ? -13.282 3.355 18.11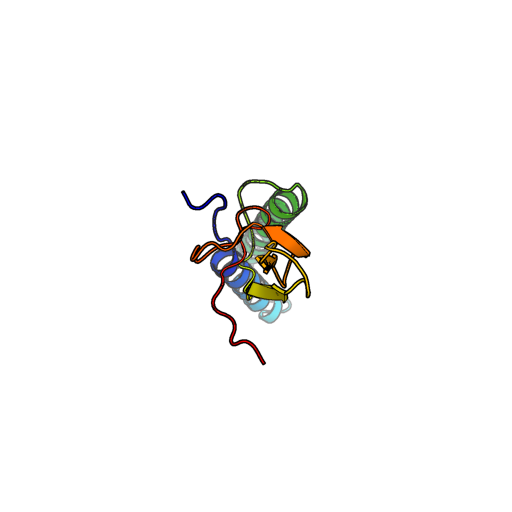5 1.00 88.62 77 VAL A C 1
ATOM 624 O O . VAL A 1 77 ? -13.632 4.256 17.349 1.00 88.62 77 VAL A O 1
ATOM 627 N N . GLU A 1 78 ? -12.015 3.079 18.366 1.00 91.44 78 GLU A N 1
ATOM 628 C CA . GLU A 1 78 ? -10.886 3.742 17.732 1.00 91.44 78 GLU A CA 1
ATOM 629 C C . GLU A 1 78 ? -10.159 2.758 16.811 1.00 91.44 78 GLU A C 1
ATOM 631 O O . GLU A 1 78 ? -9.941 1.597 17.154 1.00 91.44 78 GLU A O 1
ATOM 636 N N . CYS A 1 79 ? -9.804 3.196 15.604 1.00 91.75 79 CYS A N 1
ATOM 637 C CA . CYS A 1 79 ? -8.991 2.381 14.703 1.00 91.75 79 CYS A CA 1
ATOM 638 C C . CYS A 1 79 ? -7.541 2.317 15.203 1.00 91.75 79 CYS A C 1
ATOM 640 O O . CYS A 1 79 ? -6.872 3.348 15.228 1.00 91.75 79 CYS A O 1
ATOM 642 N N . SER A 1 80 ? -7.005 1.121 15.468 1.00 92.38 80 SER A N 1
ATOM 643 C CA . SER A 1 80 ? -5.613 0.957 15.926 1.00 92.38 80 SER A CA 1
ATOM 644 C C . SER A 1 80 ? -4.541 1.456 14.939 1.00 92.38 80 SER A C 1
ATOM 646 O O . SER A 1 80 ? -3.400 1.680 15.334 1.00 92.38 80 SER A O 1
ATOM 648 N N . ALA A 1 81 ? -4.888 1.640 13.658 1.00 90.88 81 ALA A N 1
ATOM 649 C CA . ALA A 1 81 ? -3.953 2.076 12.620 1.00 90.88 81 ALA A CA 1
ATOM 650 C C . ALA A 1 81 ? -3.914 3.596 12.394 1.00 90.88 81 ALA A C 1
ATOM 652 O O . ALA A 1 81 ? -2.856 4.138 12.077 1.00 90.88 81 ALA A O 1
ATOM 653 N N . CYS A 1 82 ? -5.052 4.290 12.482 1.00 90.69 82 CYS A N 1
ATOM 654 C CA . CYS A 1 82 ? -5.121 5.736 12.218 1.00 90.69 82 CYS A CA 1
ATOM 655 C C . CYS A 1 82 ? -5.682 6.562 13.373 1.00 90.69 82 CYS A C 1
ATOM 657 O O . CYS A 1 82 ? -5.783 7.778 13.230 1.00 90.69 82 CYS A O 1
ATOM 659 N N . HIS A 1 83 ? -6.056 5.916 14.478 1.00 92.31 83 HIS A N 1
ATOM 660 C CA . HIS A 1 83 ? -6.574 6.540 15.694 1.00 92.31 83 HIS A CA 1
ATOM 661 C C . HIS A 1 83 ? -7.801 7.433 15.469 1.00 92.31 83 HIS A C 1
ATOM 663 O O . HIS A 1 83 ? -8.069 8.352 16.238 1.00 92.31 83 HIS A O 1
ATOM 669 N N . SER A 1 84 ? -8.558 7.188 14.394 1.00 90.31 84 SER A N 1
ATOM 670 C CA . SER A 1 84 ? -9.837 7.859 14.208 1.00 90.31 84 SER A CA 1
ATOM 671 C C . SER A 1 84 ? -10.904 7.146 15.027 1.00 90.31 84 SER A C 1
ATOM 673 O O . SER A 1 84 ? -11.047 5.918 14.972 1.00 90.31 84 SER A O 1
ATOM 675 N N . SER A 1 85 ? -11.628 7.935 15.813 1.00 88.75 85 SER A N 1
ATOM 676 C CA . SER A 1 85 ? -12.725 7.465 16.648 1.00 88.75 85 SER A CA 1
ATOM 677 C C . SER A 1 85 ? -14.038 7.552 15.880 1.00 88.75 85 SER A C 1
ATOM 679 O O . SER A 1 85 ? -14.326 8.545 15.209 1.00 88.75 85 SER A O 1
ATOM 681 N N . LYS A 1 86 ? -14.863 6.520 16.007 1.00 84.19 86 LYS A N 1
ATOM 682 C CA . LYS A 1 86 ? -16.234 6.504 15.499 1.00 84.19 86 LYS A CA 1
ATOM 683 C C . LYS A 1 86 ? -17.152 5.836 16.514 1.00 84.19 86 LYS A C 1
ATOM 685 O O . LYS A 1 86 ? -16.709 5.055 17.352 1.00 84.19 86 LYS A O 1
ATOM 690 N N . ASN A 1 87 ? -18.451 6.083 16.391 1.00 82.25 87 ASN A N 1
ATOM 691 C CA . ASN A 1 87 ? -19.436 5.277 17.107 1.00 82.25 87 ASN A CA 1
ATOM 692 C C . ASN A 1 87 ? -19.298 3.802 16.700 1.00 82.25 87 ASN A C 1
ATOM 694 O O . ASN A 1 87 ? -18.864 3.511 15.579 1.00 82.25 87 ASN A O 1
ATOM 698 N N . ILE A 1 88 ? -19.667 2.890 17.605 1.00 72.50 88 ILE A N 1
ATOM 699 C CA . ILE A 1 88 ? -19.621 1.444 17.347 1.00 72.50 88 ILE A CA 1
ATOM 700 C C . ILE A 1 88 ? -20.276 1.136 16.011 1.00 72.50 88 ILE A C 1
ATOM 702 O O . ILE A 1 88 ? -21.430 1.488 15.768 1.00 72.50 88 ILE A O 1
ATOM 706 N N . ASP A 1 89 ? -19.535 0.441 15.163 1.00 70.69 89 ASP A N 1
ATOM 707 C CA . ASP A 1 89 ? -20.053 -0.094 13.920 1.00 70.69 89 ASP A CA 1
ATOM 708 C C . ASP A 1 89 ? -19.242 -1.341 13.557 1.00 70.69 89 ASP A C 1
ATOM 710 O O . ASP A 1 89 ? -18.008 -1.293 13.539 1.00 70.69 89 ASP A O 1
ATOM 714 N N . GLU A 1 90 ? -19.956 -2.426 13.239 1.00 71.69 90 GLU A N 1
ATOM 715 C CA . GLU A 1 90 ? -19.455 -3.748 12.830 1.00 71.69 90 GLU A CA 1
ATOM 716 C C . GLU A 1 90 ? -18.735 -3.744 11.465 1.00 71.69 90 GLU A C 1
ATOM 718 O O . GLU A 1 90 ? -18.433 -4.799 10.899 1.00 71.69 90 GLU A O 1
ATOM 723 N N . SER A 1 91 ? -18.461 -2.569 10.890 1.00 80.38 91 SER A N 1
ATOM 724 C CA . SER A 1 91 ? -17.691 -2.451 9.657 1.00 80.38 91 SER A CA 1
ATOM 725 C C . SER A 1 91 ? -16.363 -3.203 9.742 1.00 80.38 91 SER A C 1
ATOM 727 O O . SER A 1 91 ? -15.513 -2.955 10.602 1.00 80.38 91 SER A O 1
ATOM 729 N N . LYS A 1 92 ? -16.157 -4.050 8.729 1.00 87.12 92 LYS A N 1
ATOM 730 C CA . LYS A 1 92 ? -14.907 -4.771 8.455 1.00 87.12 92 LYS A CA 1
ATOM 731 C C . LYS A 1 92 ? -13.757 -3.855 8.030 1.00 87.12 92 LYS A C 1
ATOM 733 O O . LYS A 1 92 ? -12.642 -4.337 7.861 1.00 87.12 92 LYS A O 1
ATOM 738 N N . PHE A 1 93 ? -14.023 -2.564 7.819 1.00 86.88 93 PHE A N 1
ATOM 739 C CA . PHE A 1 93 ? -13.036 -1.592 7.359 1.00 86.88 93 PHE A CA 1
ATOM 740 C C . PHE A 1 93 ? -13.100 -0.276 8.145 1.00 86.88 93 PHE A C 1
ATOM 742 O O . PHE A 1 93 ? -14.186 0.191 8.509 1.00 86.88 93 PHE A O 1
ATOM 749 N N . CYS A 1 94 ? -11.951 0.379 8.329 1.00 87.19 94 CYS A N 1
ATOM 750 C CA . CYS A 1 94 ? -11.898 1.764 8.791 1.00 87.19 94 CYS A CA 1
ATOM 751 C C . CYS A 1 94 ? -12.383 2.720 7.686 1.00 87.19 94 CYS A C 1
ATOM 753 O O . CYS A 1 94 ? -11.816 2.704 6.589 1.00 87.19 94 CYS A O 1
ATOM 755 N N . PRO A 1 95 ? -13.373 3.592 7.944 1.00 84.25 95 PRO A N 1
ATOM 756 C CA . PRO A 1 95 ? -13.875 4.536 6.941 1.00 84.25 95 PRO A CA 1
ATOM 757 C C . PRO A 1 95 ? -12.867 5.644 6.584 1.00 84.25 95 PRO A C 1
ATOM 759 O O . PRO A 1 95 ? -12.903 6.191 5.472 1.00 84.25 95 PRO A O 1
ATOM 762 N N . ASP A 1 96 ? -11.949 5.962 7.497 1.00 85.94 96 ASP A N 1
ATOM 763 C CA . ASP A 1 96 ? -10.986 7.046 7.317 1.00 85.94 96 ASP A CA 1
ATOM 764 C C . ASP A 1 96 ? -9.753 6.561 6.556 1.00 85.94 96 ASP A C 1
ATOM 766 O O . ASP A 1 96 ? -9.465 7.042 5.451 1.00 85.94 96 ASP A O 1
ATOM 770 N N . CYS A 1 97 ? -9.066 5.548 7.092 1.00 84.44 97 CYS A N 1
ATOM 771 C CA . CYS A 1 97 ? -7.814 5.055 6.520 1.00 84.44 97 CYS A CA 1
ATOM 772 C C . CYS A 1 97 ? -7.968 3.861 5.566 1.00 84.44 97 CYS A C 1
ATOM 774 O O . CYS A 1 97 ? -7.069 3.643 4.752 1.00 84.44 97 CYS A O 1
ATOM 776 N N . GLY A 1 98 ? -9.096 3.140 5.605 1.00 83.06 98 GLY A N 1
ATOM 777 C CA . GLY A 1 98 ? -9.340 1.949 4.782 1.00 83.06 98 GLY A CA 1
ATOM 778 C C . GLY A 1 98 ? -8.744 0.650 5.329 1.00 83.06 98 GLY A C 1
ATOM 779 O O . GLY A 1 98 ? -8.745 -0.345 4.609 1.00 83.06 98 GLY A O 1
ATOM 780 N N . ALA A 1 99 ? -8.223 0.648 6.561 1.00 88.44 99 ALA A N 1
ATOM 781 C CA . ALA A 1 99 ? -7.663 -0.551 7.179 1.00 88.44 99 ALA A CA 1
ATOM 782 C C . ALA A 1 99 ? -8.713 -1.661 7.336 1.00 88.44 99 ALA A C 1
ATOM 784 O O . ALA A 1 99 ? -9.873 -1.368 7.622 1.00 88.44 99 ALA A O 1
ATOM 785 N N . VAL A 1 100 ? -8.304 -2.916 7.162 1.00 90.06 100 VAL A N 1
ATOM 786 C CA . VAL A 1 100 ? -9.126 -4.116 7.358 1.00 90.06 100 VAL A CA 1
ATOM 787 C C . VAL A 1 100 ? -9.109 -4.489 8.838 1.00 90.06 100 VAL A C 1
ATOM 789 O O . VAL A 1 100 ? -8.045 -4.540 9.441 1.00 90.06 100 VAL A O 1
ATOM 792 N N . MET A 1 101 ? -10.284 -4.724 9.417 1.00 89.56 101 MET A N 1
ATOM 793 C CA . MET A 1 101 ? -10.476 -4.978 10.850 1.00 89.56 101 MET A CA 1
ATOM 794 C C . MET A 1 101 ? -10.448 -6.478 11.153 1.00 89.56 101 MET A C 1
ATOM 796 O O . MET A 1 101 ? -11.464 -7.059 11.532 1.00 89.56 101 MET A O 1
ATOM 800 N N . ASP A 1 102 ? -9.316 -7.119 10.879 1.00 90.31 102 ASP A N 1
ATOM 801 C CA . ASP A 1 102 ? -9.113 -8.568 10.992 1.00 90.31 102 ASP A CA 1
ATOM 802 C C . ASP A 1 102 ? -7.937 -8.967 11.900 1.00 90.31 102 ASP A C 1
ATOM 804 O O . ASP A 1 102 ? -7.656 -10.159 12.033 1.00 90.31 102 ASP A O 1
ATOM 808 N N . GLU A 1 103 ? -7.265 -8.010 12.549 1.00 89.19 103 GLU A N 1
ATOM 809 C CA . GLU A 1 103 ? -6.256 -8.331 13.560 1.00 89.19 103 GLU A CA 1
ATOM 810 C C . GLU A 1 103 ? -6.904 -8.868 14.843 1.00 89.19 103 GLU A C 1
ATOM 812 O O . GLU A 1 103 ? -7.924 -8.360 15.313 1.00 89.19 103 GLU A O 1
ATOM 817 N N . GLU A 1 104 ? -6.278 -9.879 15.451 1.00 82.06 104 GLU A N 1
ATOM 818 C CA . GLU A 1 104 ? -6.663 -10.343 16.784 1.00 82.06 104 GLU A CA 1
ATOM 819 C C . GLU A 1 104 ? -6.291 -9.290 17.838 1.00 82.06 104 GLU A C 1
ATOM 821 O O . GLU A 1 104 ? -5.135 -8.861 17.923 1.00 82.06 104 GLU A O 1
ATOM 826 N N . VAL A 1 105 ? -7.266 -8.899 18.665 1.00 77.44 105 VAL A N 1
ATOM 827 C CA . VAL A 1 105 ? -7.040 -8.038 19.834 1.00 77.44 105 VAL A CA 1
ATOM 828 C C . VAL A 1 105 ? -6.214 -8.827 20.854 1.00 77.44 105 VAL A C 1
ATOM 830 O O . VAL A 1 105 ? -6.618 -9.918 21.260 1.00 77.44 105 VAL A O 1
ATOM 833 N N . LYS A 1 106 ? -5.043 -8.304 21.228 1.00 64.06 106 LYS A N 1
ATOM 834 C CA . LYS A 1 106 ? -4.143 -8.919 22.217 1.00 64.06 106 LYS A CA 1
ATOM 835 C C . LYS A 1 106 ? -4.385 -8.408 23.625 1.00 64.06 106 LYS A C 1
ATOM 837 O O . LYS A 1 106 ? -4.666 -7.199 23.761 1.00 64.06 106 LYS A O 1
#

Sequence (106 aa):
MEKYINATRLIGVLDSAIARTMARGNAKSIDDMWCDMAMQYTKRILEEEISAGGEFRRVVHAHWIEHFEDFGESFFVECSACHSSKNIDESKFCPDCGAVMDEEVK

Radius of gyration: 20.05 Å; chains: 1; bounding box: 50×23×57 Å